Protein AF-A0A9W6G8D6-F1 (afdb_monomer_lite)

InterPro domains:
  IPR007278 Domain of unknown function DUF397 [PF04149] (17-72)

pLDDT: mean 77.34, std 16.33, range [37.31, 97.12]

Foldseek 3Di:
DDPPPPPPPPQQFPVQWDWDPVQPDDPPQFTWTWGDDPQKIWIFGPVADDPGHGDTDIDGVVVVVVVVVCVVVVNDD

Radius of gyration: 14.79 Å; chains: 1; bounding box: 28×46×35 Å

Organism: NCBI:txid256037

Sequence (77 aa):
MSDTFNSQTVSWGRQLFRKSSRSNGGSSGNCVAVAVHGDEVAVGDTKTPLADSYAHLRVSSADLGGLLAAIKAGTIA

Secondary structure (DSSP, 8-state):
-------------GGG-B--GGGGS-S----EEEEEETTEEEEEEEEEEETTEEEEEEEEHHHHHHHHHHHHTTS--

Structure (mmCIF, N/CA/C/O backbone):
data_AF-A0A9W6G8D6-F1
#
_entry.id   AF-A0A9W6G8D6-F1
#
loop_
_atom_site.group_PDB
_atom_site.id
_atom_site.type_symbol
_atom_site.label_atom_id
_atom_site.label_alt_id
_atom_site.label_comp_id
_atom_site.label_asym_id
_atom_site.label_entity_id
_atom_site.label_seq_id
_atom_site.pdbx_PDB_ins_code
_atom_site.Cartn_x
_atom_site.Cartn_y
_atom_site.Cartn_z
_atom_site.occupancy
_atom_site.B_iso_or_equiv
_atom_site.auth_seq_id
_atom_site.auth_comp_id
_atom_site.auth_asym_id
_atom_site.auth_atom_id
_atom_site.pdbx_PDB_model_num
ATOM 1 N N . MET A 1 1 ? -11.047 -28.958 1.082 1.00 37.31 1 MET A N 1
ATOM 2 C CA . MET A 1 1 ? -11.413 -27.922 0.099 1.00 37.31 1 MET A CA 1
ATOM 3 C C . MET A 1 1 ? -10.186 -27.060 -0.065 1.00 37.31 1 MET A C 1
ATOM 5 O O . MET A 1 1 ? -9.772 -26.425 0.892 1.00 37.31 1 MET A O 1
ATOM 9 N N . SER A 1 2 ? -9.506 -27.220 -1.192 1.00 44.00 2 SER A N 1
ATOM 10 C CA . SER A 1 2 ? -8.237 -26.565 -1.483 1.00 44.00 2 SER A CA 1
ATOM 11 C C . SER A 1 2 ? -8.572 -25.253 -2.176 1.00 44.00 2 SER A C 1
ATOM 13 O O . SER A 1 2 ? -8.962 -25.281 -3.341 1.00 44.00 2 SER A O 1
ATOM 15 N N . ASP A 1 3 ? -8.473 -24.128 -1.472 1.00 38.09 3 ASP A N 1
ATOM 16 C CA . ASP A 1 3 ? -8.592 -22.815 -2.103 1.00 38.09 3 ASP A CA 1
ATOM 17 C C . ASP A 1 3 ? -7.328 -22.570 -2.925 1.00 38.09 3 ASP A C 1
ATOM 19 O O . ASP A 1 3 ? -6.313 -22.045 -2.467 1.00 38.09 3 ASP A O 1
ATOM 23 N N . THR A 1 4 ? -7.366 -23.043 -4.167 1.00 41.94 4 THR A N 1
ATOM 24 C CA . THR A 1 4 ? -6.435 -22.627 -5.205 1.00 41.94 4 THR A CA 1
ATOM 25 C C . THR A 1 4 ? -6.726 -21.159 -5.483 1.00 41.94 4 THR A C 1
ATOM 27 O O . THR A 1 4 ? -7.571 -20.835 -6.316 1.00 41.94 4 THR A O 1
ATOM 30 N N . PHE A 1 5 ? -6.049 -20.260 -4.763 1.00 48.84 5 PHE A N 1
ATOM 31 C CA . PHE A 1 5 ? -5.971 -18.859 -5.154 1.00 48.84 5 PHE A CA 1
ATOM 32 C C . PHE A 1 5 ? -5.449 -18.826 -6.586 1.00 48.84 5 PHE A C 1
ATOM 34 O O . PHE A 1 5 ? -4.296 -19.158 -6.863 1.00 48.84 5 PHE A O 1
ATOM 41 N N . ASN A 1 6 ? -6.361 -18.517 -7.501 1.00 46.19 6 ASN A N 1
ATOM 42 C CA . ASN A 1 6 ? -6.110 -18.368 -8.916 1.00 46.19 6 ASN A CA 1
ATOM 43 C C . ASN A 1 6 ? -4.926 -17.410 -9.086 1.00 46.19 6 ASN A C 1
ATOM 45 O O . ASN A 1 6 ? -5.049 -16.210 -8.849 1.00 46.19 6 ASN A O 1
ATOM 49 N N . SER A 1 7 ? -3.769 -17.958 -9.460 1.00 48.84 7 SER A N 1
ATOM 50 C C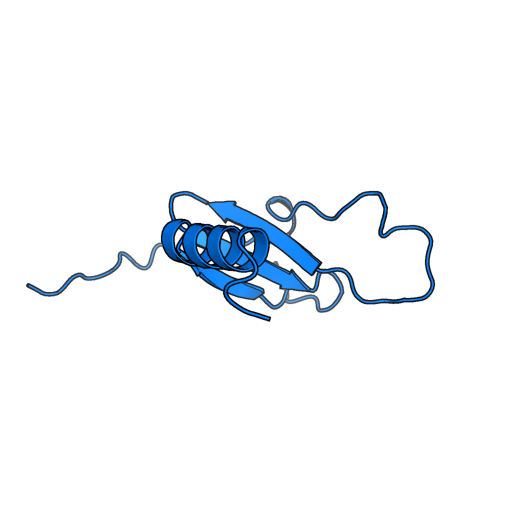A . SER A 1 7 ? -2.515 -17.240 -9.691 1.00 48.84 7 SER A CA 1
ATOM 51 C C . SER A 1 7 ? -2.581 -16.460 -11.012 1.00 48.84 7 SER A C 1
ATOM 53 O O . SER A 1 7 ? -1.699 -16.538 -11.862 1.00 48.84 7 SER A O 1
ATOM 55 N N . GLN A 1 8 ? -3.667 -15.716 -11.229 1.00 49.00 8 GLN A N 1
ATOM 56 C CA . GLN A 1 8 ? -3.652 -14.594 -12.153 1.00 49.00 8 GLN A CA 1
ATOM 57 C C . GLN A 1 8 ? -2.817 -13.532 -11.452 1.00 49.00 8 GLN A C 1
ATOM 59 O O . GLN A 1 8 ? -3.325 -12.734 -10.669 1.00 49.00 8 GLN A O 1
ATOM 64 N N . THR A 1 9 ? -1.502 -13.613 -11.635 1.00 59.19 9 THR A N 1
ATOM 65 C CA . THR A 1 9 ? -0.537 -12.687 -11.061 1.00 59.19 9 THR A CA 1
ATOM 66 C C . THR A 1 9 ? -0.949 -11.287 -11.484 1.00 59.19 9 THR A C 1
ATOM 68 O O . THR A 1 9 ? -0.741 -10.894 -12.631 1.00 59.19 9 THR A O 1
ATOM 71 N N . VAL A 1 10 ? -1.587 -10.542 -10.579 1.00 64.25 10 VAL A N 1
ATOM 72 C CA . VAL A 1 10 ? -1.845 -9.121 -10.782 1.00 64.25 10 VAL A CA 1
ATOM 73 C C . VAL A 1 10 ? -0.490 -8.508 -11.098 1.00 64.25 10 VAL A C 1
ATOM 75 O O . VAL A 1 10 ? 0.423 -8.529 -10.270 1.00 64.25 10 VAL A O 1
ATOM 78 N N . SER A 1 11 ? -0.324 -8.036 -12.331 1.00 74.38 11 SER A N 1
ATOM 79 C CA . SER A 1 11 ? 0.876 -7.301 -12.694 1.00 74.38 11 SER A CA 1
ATOM 80 C C . SER A 1 11 ? 0.789 -5.962 -11.979 1.00 74.38 11 SER A C 1
ATOM 82 O O . SER A 1 11 ? 0.019 -5.083 -12.370 1.00 74.38 11 SER A O 1
ATOM 84 N N . TRP A 1 12 ? 1.542 -5.824 -10.887 1.00 80.56 12 TRP A N 1
ATOM 85 C CA . TRP A 1 12 ? 1.660 -4.597 -10.101 1.00 80.56 12 TRP A CA 1
ATOM 86 C C . TRP A 1 12 ? 2.501 -3.565 -10.856 1.00 80.56 12 TRP A C 1
ATOM 88 O O . TRP A 1 12 ? 3.545 -3.113 -10.387 1.00 80.56 12 TRP A O 1
ATOM 98 N N . GLY A 1 13 ? 2.078 -3.225 -12.070 1.00 81.94 13 GLY A N 1
ATOM 99 C CA . GLY A 1 13 ? 2.757 -2.253 -12.907 1.00 81.94 13 GLY A CA 1
ATOM 100 C C . GLY A 1 13 ? 2.838 -0.902 -12.205 1.00 81.94 13 GLY A C 1
ATOM 101 O O . GLY A 1 13 ? 1.935 -0.514 -11.454 1.00 81.94 13 GLY A O 1
ATOM 102 N N . ARG A 1 14 ? 3.920 -0.157 -12.455 1.00 78.56 14 ARG A N 1
ATOM 103 C CA . ARG A 1 14 ? 4.172 1.152 -11.821 1.00 78.56 14 ARG A CA 1
ATOM 104 C C . ARG A 1 14 ? 2.989 2.119 -11.931 1.00 78.56 14 ARG A C 1
ATOM 106 O O . ARG A 1 14 ? 2.800 2.933 -11.036 1.00 78.56 14 ARG A O 1
ATOM 113 N N . GLN A 1 15 ? 2.189 2.013 -12.991 1.00 82.62 15 GLN A N 1
ATOM 114 C CA . GLN A 1 15 ? 0.998 2.830 -13.234 1.00 82.62 15 GLN A CA 1
ATOM 115 C C . GLN A 1 15 ? -0.119 2.651 -12.194 1.00 82.62 15 GLN A C 1
ATOM 117 O O . GLN A 1 15 ? -0.949 3.543 -12.040 1.00 82.62 15 GLN A O 1
ATOM 122 N N . LEU A 1 16 ? -0.156 1.518 -11.484 1.00 83.56 16 LEU A N 1
ATOM 123 C CA . LEU A 1 16 ? -1.141 1.267 -10.428 1.00 83.56 16 LEU A CA 1
ATOM 124 C C . LEU A 1 16 ? -0.759 1.955 -9.111 1.00 83.56 16 LEU A C 1
ATOM 126 O O . LEU A 1 16 ? -1.627 2.240 -8.286 1.00 83.56 16 LEU A O 1
ATOM 130 N N . PHE A 1 17 ? 0.530 2.240 -8.914 1.00 83.38 17 PHE A N 1
ATOM 131 C CA . PHE A 1 17 ? 1.026 2.865 -7.696 1.00 83.38 17 PHE A CA 1
ATOM 132 C C . PHE A 1 17 ? 0.794 4.368 -7.720 1.00 83.38 17 PHE A C 1
ATOM 134 O O . PHE A 1 17 ? 1.325 5.101 -8.557 1.00 83.38 17 PHE A O 1
ATOM 141 N N . ARG A 1 18 ? 0.051 4.854 -6.726 1.00 75.56 18 ARG A N 1
ATOM 142 C CA . ARG A 1 18 ? -0.119 6.290 -6.514 1.00 75.56 18 ARG A CA 1
ATOM 143 C C . ARG A 1 18 ? 0.946 6.798 -5.556 1.00 75.56 18 ARG A C 1
ATOM 145 O O . ARG A 1 18 ? 0.814 6.693 -4.339 1.00 75.56 18 ARG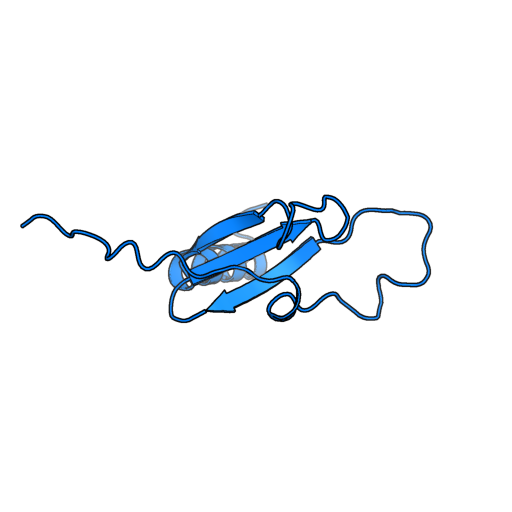 A O 1
ATOM 152 N N . LYS A 1 19 ? 2.011 7.371 -6.116 1.00 70.88 19 LYS A N 1
ATOM 153 C CA . LYS A 1 19 ? 3.005 8.125 -5.344 1.00 70.88 19 LYS A CA 1
ATOM 154 C C . LYS A 1 19 ? 2.409 9.470 -4.909 1.00 70.88 19 LYS A C 1
ATOM 156 O O . LYS A 1 19 ? 1.806 10.175 -5.716 1.00 70.88 19 LYS A O 1
ATOM 161 N N . SER A 1 20 ? 2.619 9.857 -3.651 1.00 67.69 20 S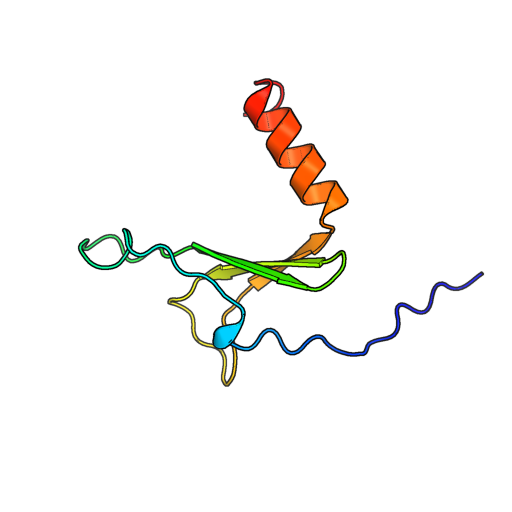ER A N 1
ATOM 162 C CA . SER A 1 20 ? 2.238 11.189 -3.161 1.00 67.69 20 SER A CA 1
ATOM 163 C C . SER A 1 20 ? 2.977 12.300 -3.918 1.00 67.69 20 SER A C 1
ATOM 165 O O . SER A 1 20 ? 4.202 12.261 -4.061 1.00 67.69 20 SER A O 1
ATOM 167 N N . SER A 1 21 ? 2.253 13.342 -4.342 1.00 67.19 21 SER A N 1
ATOM 168 C CA . SER A 1 21 ? 2.837 14.547 -4.956 1.00 67.19 21 SE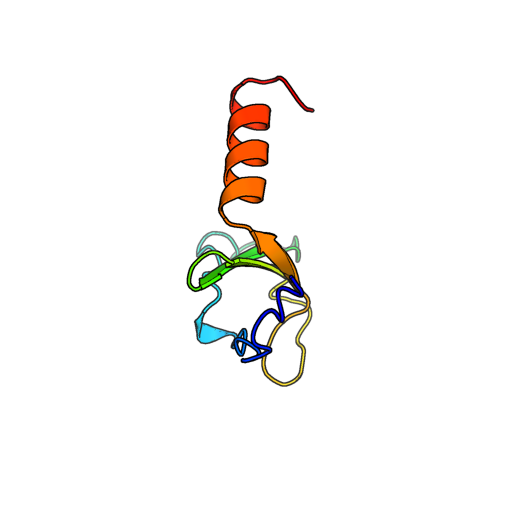R A CA 1
ATOM 169 C C . SER A 1 21 ? 3.716 15.347 -3.987 1.00 67.19 21 SER A C 1
ATOM 171 O O . SER A 1 21 ? 4.575 16.112 -4.421 1.00 67.19 21 SER A O 1
ATOM 173 N N . ARG A 1 22 ? 3.553 15.128 -2.673 1.00 63.28 22 ARG A N 1
ATOM 174 C CA . ARG A 1 22 ? 4.379 15.735 -1.616 1.00 63.28 22 ARG A CA 1
ATOM 175 C C . ARG A 1 22 ? 5.768 15.095 -1.496 1.00 63.28 22 ARG A C 1
ATOM 177 O O . ARG A 1 22 ? 6.624 15.633 -0.806 1.00 63.28 22 ARG A O 1
ATOM 184 N N . SER A 1 23 ? 6.019 13.987 -2.196 1.00 64.75 23 SER A N 1
ATOM 185 C CA . SER A 1 23 ? 7.287 13.240 -2.173 1.00 64.75 23 SER A CA 1
ATOM 186 C C . SER A 1 23 ? 8.210 13.583 -3.359 1.00 64.75 23 SER A C 1
ATOM 188 O O . SER A 1 23 ? 8.972 12.736 -3.834 1.00 64.75 23 SER A O 1
ATOM 190 N N . ASN A 1 24 ? 8.109 14.813 -3.879 1.00 62.97 24 ASN A N 1
ATOM 191 C CA . ASN A 1 24 ? 8.861 15.297 -5.047 1.00 62.97 24 ASN A CA 1
ATOM 192 C C . ASN A 1 24 ? 9.908 16.383 -4.724 1.00 62.97 24 ASN A C 1
ATOM 194 O O . ASN A 1 24 ? 10.636 16.780 -5.626 1.00 62.97 24 ASN A O 1
ATOM 198 N N . GLY A 1 25 ? 9.997 16.858 -3.475 1.00 58.03 25 GLY A N 1
ATOM 199 C CA . GLY A 1 25 ? 10.783 18.054 -3.126 1.00 58.03 25 GLY A CA 1
ATOM 200 C C . GLY A 1 25 ? 11.773 17.914 -1.964 1.00 58.03 25 GLY A C 1
ATOM 201 O O . GLY A 1 25 ? 12.224 18.932 -1.457 1.00 58.03 25 GLY A O 1
ATOM 202 N N . GLY A 1 26 ? 12.095 16.697 -1.508 1.00 59.09 26 GLY A N 1
ATOM 203 C CA . GLY A 1 26 ? 12.970 16.471 -0.347 1.00 59.09 26 GLY A CA 1
ATOM 204 C C . GLY A 1 26 ? 14.123 15.499 -0.616 1.00 59.09 26 GLY A C 1
ATOM 205 O O . GLY A 1 26 ? 14.016 14.629 -1.476 1.00 59.09 26 GLY A O 1
ATOM 206 N N . SER A 1 27 ? 15.214 15.645 0.147 1.00 55.78 27 SER A N 1
ATOM 207 C CA . SER A 1 27 ? 16.412 14.779 0.099 1.00 55.78 27 SER A CA 1
ATOM 208 C C . SER A 1 27 ? 16.205 13.408 0.774 1.00 55.78 27 SER A C 1
ATOM 210 O O . SER A 1 27 ? 16.994 12.484 0.592 1.00 55.78 27 SER A O 1
ATOM 212 N N . SER A 1 28 ? 15.126 13.234 1.547 1.00 57.03 28 SER A N 1
ATOM 213 C CA . SER A 1 28 ? 14.762 11.939 2.122 1.00 57.03 28 SER A CA 1
ATOM 214 C C . SER A 1 28 ? 14.171 11.035 1.035 1.00 57.03 28 SER A C 1
ATOM 216 O O . SER A 1 28 ? 13.025 11.176 0.615 1.00 57.03 28 SER A O 1
ATOM 218 N N . GLY A 1 29 ? 14.987 10.098 0.552 1.00 55.41 29 GLY A N 1
ATOM 219 C CA . GLY A 1 29 ? 14.681 9.220 -0.578 1.00 55.41 29 GLY A CA 1
ATOM 220 C C . GLY A 1 29 ? 13.549 8.209 -0.365 1.00 55.41 29 GLY A C 1
ATOM 221 O O . GLY A 1 29 ? 13.231 7.492 -1.299 1.00 55.41 29 GLY A O 1
ATOM 222 N N . ASN A 1 30 ? 12.899 8.145 0.794 1.00 62.50 30 ASN A N 1
ATOM 223 C CA . ASN A 1 30 ? 11.946 7.075 1.098 1.00 62.50 30 ASN A CA 1
ATOM 224 C C . ASN A 1 30 ? 10.554 7.424 0.548 1.00 62.50 30 ASN A C 1
ATOM 226 O O . ASN A 1 30 ? 9.874 8.306 1.073 1.00 62.50 30 ASN A O 1
ATOM 230 N N . CYS A 1 31 ? 10.122 6.756 -0.525 1.00 75.12 31 CYS A N 1
ATOM 231 C CA . CYS A 1 31 ? 8.826 7.003 -1.162 1.00 75.12 31 CYS A CA 1
ATOM 232 C C . CYS A 1 31 ? 7.979 5.727 -1.175 1.00 75.12 31 CYS A C 1
ATOM 234 O O . CYS A 1 31 ? 7.947 5.007 -2.176 1.00 75.12 31 CYS A O 1
ATOM 236 N N . VAL A 1 32 ? 7.254 5.491 -0.080 1.00 80.12 32 VAL A N 1
ATOM 237 C CA . VAL A 1 32 ? 6.241 4.432 -0.010 1.00 80.12 32 VAL A CA 1
ATOM 238 C C . VAL A 1 32 ? 5.034 4.830 -0.862 1.00 80.12 32 VAL A C 1
ATOM 240 O O . VAL A 1 32 ? 4.519 5.945 -0.745 1.00 80.12 32 VAL A O 1
ATOM 243 N N . ALA A 1 33 ?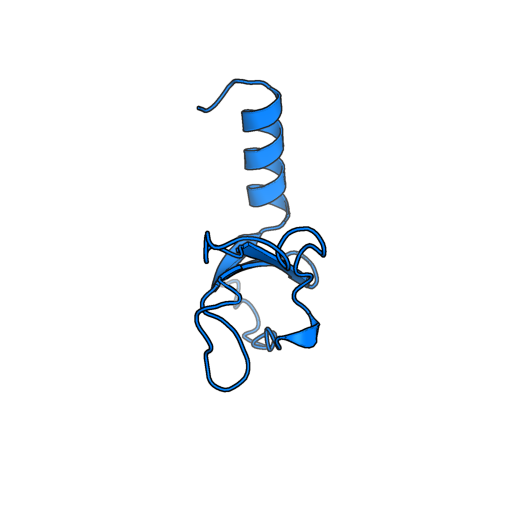 4.580 3.923 -1.719 1.00 83.94 33 ALA A N 1
ATOM 244 C CA . ALA A 1 33 ? 3.344 4.056 -2.476 1.00 83.94 33 ALA A CA 1
ATOM 245 C C . ALA A 1 33 ? 2.460 2.829 -2.290 1.00 83.94 33 ALA A C 1
ATOM 247 O O . ALA A 1 33 ? 2.927 1.742 -1.948 1.00 83.94 33 ALA A O 1
ATOM 248 N N . VAL A 1 34 ? 1.173 3.024 -2.556 1.00 87.56 34 VAL A N 1
ATOM 249 C CA . VAL A 1 34 ? 0.152 1.990 -2.423 1.00 87.56 34 VAL A CA 1
ATOM 250 C C . VAL A 1 34 ? -0.557 1.807 -3.762 1.00 87.56 34 VAL A C 1
ATOM 252 O O . VAL A 1 34 ? -0.840 2.787 -4.461 1.00 87.56 34 VAL A O 1
ATOM 255 N N . ALA A 1 35 ? -0.836 0.556 -4.108 1.00 88.88 35 ALA A N 1
ATOM 256 C CA . ALA A 1 35 ? -1.709 0.155 -5.201 1.00 88.88 35 ALA A CA 1
ATOM 257 C C . ALA A 1 35 ? -2.796 -0.775 -4.650 1.00 88.88 35 ALA A C 1
ATOM 259 O O . ALA A 1 35 ? -2.515 -1.621 -3.806 1.00 88.88 35 ALA A O 1
ATOM 260 N N . VAL A 1 36 ? -4.030 -0.622 -5.125 1.00 89.38 36 VAL A N 1
ATOM 261 C CA . VAL A 1 36 ? -5.173 -1.457 -4.725 1.00 89.38 36 VAL A CA 1
ATOM 262 C C . VAL A 1 36 ? -5.717 -2.144 -5.969 1.00 89.38 36 VAL A C 1
ATOM 264 O O . VAL A 1 36 ? -5.931 -1.482 -6.988 1.00 89.38 36 VAL A O 1
ATOM 267 N N . HIS A 1 37 ? -5.928 -3.455 -5.894 1.00 87.75 37 HIS A N 1
ATOM 268 C CA . HIS A 1 37 ? -6.503 -4.244 -6.977 1.00 87.75 37 HIS A CA 1
ATOM 269 C C . HIS A 1 37 ? -7.396 -5.347 -6.400 1.00 87.75 37 HIS A C 1
ATOM 271 O O . HIS A 1 37 ? -6.902 -6.297 -5.798 1.00 87.75 37 HIS A O 1
ATOM 277 N N . GLY A 1 38 ? -8.713 -5.213 -6.578 1.00 88.50 38 GLY A N 1
ATOM 278 C CA . GLY A 1 38 ? -9.677 -6.096 -5.915 1.00 88.50 38 GLY A CA 1
ATOM 279 C C . GLY A 1 38 ? -9.514 -6.045 -4.393 1.00 88.50 38 GLY A C 1
ATOM 280 O O . GLY A 1 38 ? -9.432 -4.959 -3.818 1.00 88.50 38 GLY A O 1
ATOM 281 N N . ASP A 1 39 ? -9.415 -7.219 -3.770 1.00 91.19 39 ASP A N 1
ATOM 282 C CA . ASP A 1 39 ? -9.240 -7.377 -2.320 1.00 91.19 39 ASP A CA 1
ATOM 283 C C . ASP A 1 39 ? -7.771 -7.396 -1.872 1.00 91.19 39 ASP A C 1
ATOM 285 O O . ASP A 1 39 ? -7.477 -7.654 -0.705 1.00 91.19 39 ASP A O 1
ATOM 289 N N . GLU A 1 40 ? -6.833 -7.106 -2.774 1.00 91.94 40 GLU A N 1
ATOM 290 C CA . GLU A 1 40 ? -5.409 -7.023 -2.460 1.00 91.94 40 GLU A CA 1
ATOM 291 C C . GLU A 1 40 ? -4.884 -5.588 -2.501 1.00 91.94 40 GLU A C 1
ATOM 293 O O . GLU A 1 40 ? -5.270 -4.754 -3.330 1.00 91.94 40 GLU A O 1
ATOM 298 N N . VAL A 1 41 ? -3.921 -5.327 -1.620 1.00 91.56 41 VAL A N 1
ATOM 299 C CA . VAL A 1 41 ? -3.174 -4.078 -1.544 1.00 91.56 41 VAL A CA 1
ATOM 300 C C . VAL A 1 41 ? -1.682 -4.373 -1.633 1.00 91.56 41 VAL A C 1
ATOM 302 O O . VAL A 1 41 ? -1.147 -5.178 -0.871 1.00 91.56 41 VAL A O 1
ATOM 305 N N . ALA A 1 42 ? -0.998 -3.690 -2.548 1.00 91.00 42 ALA A N 1
ATOM 306 C CA . ALA A 1 42 ? 0.454 -3.698 -2.644 1.00 91.00 42 ALA A CA 1
ATOM 307 C C . ALA A 1 42 ? 1.031 -2.408 -2.052 1.00 91.00 42 ALA A C 1
ATOM 309 O O . ALA A 1 42 ? 0.657 -1.305 -2.458 1.00 91.00 42 ALA A O 1
ATOM 310 N N . VAL A 1 43 ? 1.968 -2.547 -1.116 1.00 89.06 43 VAL A N 1
ATOM 311 C CA . VAL A 1 43 ? 2.711 -1.444 -0.491 1.00 89.06 43 VAL A CA 1
ATOM 312 C C . VAL A 1 43 ? 4.164 -1.555 -0.924 1.00 89.06 43 VAL A C 1
ATOM 314 O O . VAL A 1 43 ? 4.824 -2.537 -0.595 1.00 89.06 43 VAL A O 1
ATOM 317 N N . GLY A 1 44 ? 4.664 -0.580 -1.681 1.00 85.81 44 GLY A N 1
ATOM 318 C CA . GLY A 1 44 ? 5.984 -0.673 -2.306 1.00 85.81 44 GLY A CA 1
ATOM 319 C C . GLY A 1 44 ? 6.829 0.584 -2.204 1.00 85.81 44 GLY A C 1
ATOM 320 O O . GLY A 1 44 ? 6.307 1.691 -2.053 1.00 85.81 44 GLY A O 1
ATOM 321 N N . ASP A 1 45 ? 8.144 0.403 -2.322 1.00 80.62 45 ASP A N 1
ATOM 322 C CA . ASP A 1 45 ? 9.105 1.502 -2.422 1.00 80.62 45 ASP A CA 1
ATOM 323 C C . ASP A 1 45 ? 9.306 1.897 -3.888 1.00 80.62 45 ASP A C 1
ATOM 325 O O . ASP A 1 45 ? 9.963 1.208 -4.669 1.00 80.62 45 ASP A O 1
ATOM 329 N N . THR A 1 46 ? 8.775 3.063 -4.258 1.00 74.94 46 THR A N 1
ATOM 330 C CA . THR A 1 46 ? 8.863 3.597 -5.628 1.00 74.94 46 THR A CA 1
ATOM 331 C C . THR A 1 46 ? 10.276 3.992 -6.068 1.00 74.94 46 THR A C 1
ATOM 333 O O . THR A 1 46 ? 10.461 4.449 -7.199 1.00 74.94 46 THR A O 1
ATOM 336 N N . LYS A 1 47 ? 11.287 3.844 -5.205 1.00 73.81 47 LYS A N 1
ATOM 3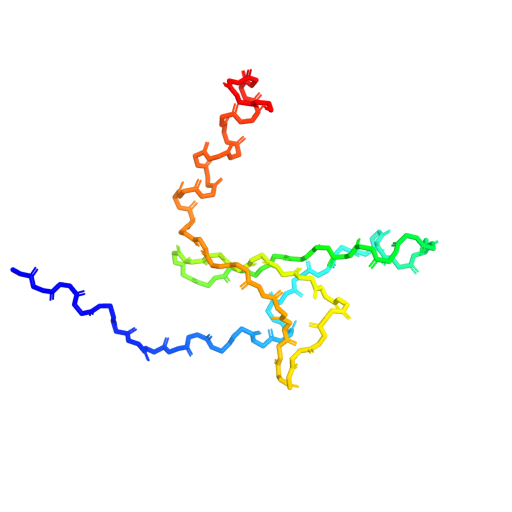37 C CA . LYS A 1 47 ? 12.700 4.070 -5.532 1.00 73.81 47 LYS A CA 1
ATOM 338 C C . LYS A 1 47 ? 13.497 2.798 -5.775 1.00 73.81 47 LYS A C 1
ATOM 340 O O . LYS A 1 47 ? 14.609 2.906 -6.285 1.00 73.81 47 LYS A O 1
ATOM 345 N N . THR A 1 48 ? 12.943 1.623 -5.482 1.00 76.19 48 THR A N 1
ATOM 346 C CA . THR A 1 48 ? 13.585 0.332 -5.756 1.00 76.19 48 THR A CA 1
ATOM 347 C C . THR A 1 48 ? 12.929 -0.307 -6.981 1.00 76.19 48 THR A C 1
ATOM 349 O O . THR A 1 48 ? 11.977 -1.081 -6.836 1.00 76.19 48 THR A O 1
ATOM 352 N N . PRO A 1 49 ? 13.366 0.044 -8.207 1.00 70.56 49 PRO A N 1
ATOM 353 C CA . PRO A 1 49 ? 12.758 -0.482 -9.417 1.00 70.56 49 PRO A CA 1
ATOM 354 C C . PRO A 1 49 ? 12.994 -1.988 -9.528 1.00 70.56 49 PRO A C 1
ATOM 356 O O . PRO A 1 49 ? 14.110 -2.478 -9.375 1.00 70.56 49 PRO A O 1
ATOM 359 N N . LEU A 1 50 ? 11.932 -2.700 -9.878 1.00 72.56 50 LEU A N 1
ATOM 360 C CA . LEU A 1 50 ? 12.001 -3.999 -10.535 1.00 72.56 50 LEU A CA 1
ATOM 361 C C . LEU A 1 50 ? 11.621 -3.775 -12.004 1.00 72.56 50 LEU A C 1
ATOM 363 O O . LEU A 1 50 ? 10.999 -2.752 -12.307 1.00 72.56 50 LEU A O 1
ATOM 367 N N . ALA A 1 51 ? 12.014 -4.684 -12.904 1.00 74.88 51 ALA A N 1
ATOM 368 C CA . ALA A 1 51 ? 11.898 -4.515 -14.362 1.00 74.88 51 ALA A CA 1
ATOM 369 C C . ALA A 1 51 ? 10.628 -3.743 -14.785 1.00 74.88 51 ALA A C 1
ATOM 371 O O . ALA A 1 51 ? 10.741 -2.636 -15.310 1.00 74.88 51 ALA A O 1
ATOM 372 N N . ASP A 1 52 ? 9.452 -4.221 -14.361 1.00 74.12 52 ASP A N 1
ATOM 373 C CA . ASP A 1 52 ? 8.153 -3.613 -14.690 1.00 74.12 52 ASP A CA 1
ATOM 374 C C . ASP A 1 52 ? 7.358 -3.109 -13.463 1.00 74.12 52 ASP A C 1
ATOM 376 O O . ASP A 1 52 ? 6.190 -2.733 -13.567 1.00 74.12 52 ASP A O 1
ATOM 380 N N . SER A 1 53 ? 7.974 -3.079 -12.275 1.00 76.31 53 SER A N 1
ATOM 381 C CA . SER A 1 53 ? 7.303 -2.785 -10.996 1.00 76.31 53 SER A CA 1
ATOM 382 C C . SER A 1 53 ? 8.261 -2.135 -9.977 1.00 76.31 53 SER A C 1
ATOM 384 O O . SER A 1 53 ? 9.285 -1.555 -10.339 1.00 76.31 53 SER A O 1
ATOM 386 N N . TYR A 1 54 ? 7.917 -2.220 -8.698 1.00 78.25 54 TYR A N 1
ATOM 387 C CA . TYR A 1 54 ? 8.729 -1.872 -7.539 1.00 78.25 54 TYR A CA 1
ATOM 388 C C . TYR A 1 54 ? 8.733 -3.046 -6.565 1.00 78.25 54 TYR A C 1
ATOM 390 O O . TYR A 1 54 ? 7.817 -3.865 -6.603 1.00 78.25 54 TYR A O 1
ATOM 398 N N . ALA A 1 55 ? 9.716 -3.138 -5.672 1.00 80.38 55 ALA A N 1
ATOM 399 C CA . ALA A 1 55 ? 9.618 -4.082 -4.560 1.00 80.38 55 ALA A CA 1
ATOM 400 C C . ALA A 1 55 ? 8.403 -3.720 -3.682 1.00 80.38 55 ALA A C 1
ATOM 402 O O . ALA A 1 55 ? 8.267 -2.565 -3.270 1.00 80.38 55 ALA A O 1
ATOM 403 N N . HIS A 1 56 ? 7.508 -4.681 -3.430 1.00 85.25 56 HIS A N 1
ATOM 404 C CA . HIS A 1 56 ? 6.270 -4.447 -2.686 1.00 85.25 56 HIS A CA 1
ATOM 405 C C . HIS A 1 56 ? 5.855 -5.639 -1.818 1.00 85.25 56 HIS A C 1
ATOM 407 O O . HIS A 1 56 ? 6.002 -6.798 -2.203 1.00 85.25 56 HIS A O 1
ATOM 413 N N . LEU A 1 57 ? 5.294 -5.329 -0.652 1.00 88.94 57 LEU A N 1
ATOM 414 C CA . LEU A 1 57 ? 4.569 -6.261 0.203 1.00 88.94 57 LEU A CA 1
ATOM 415 C C . LEU A 1 57 ? 3.112 -6.339 -0.268 1.00 88.94 57 LEU A C 1
ATOM 417 O O . LEU A 1 57 ? 2.507 -5.304 -0.549 1.00 88.94 57 LEU A O 1
ATOM 421 N N . ARG A 1 58 ? 2.544 -7.546 -0.320 1.00 90.44 58 ARG A N 1
ATOM 422 C CA . ARG A 1 58 ? 1.117 -7.775 -0.589 1.00 90.44 58 ARG A CA 1
ATOM 423 C C . ARG A 1 58 ? 0.396 -8.109 0.708 1.00 90.44 58 ARG A C 1
ATOM 425 O O . ARG A 1 58 ? 0.868 -8.949 1.470 1.00 90.44 58 ARG A O 1
ATOM 432 N N . VAL A 1 59 ? -0.738 -7.463 0.930 1.00 92.31 59 VAL A N 1
ATOM 433 C CA . VAL A 1 59 ? -1.643 -7.705 2.060 1.00 92.31 59 VAL A CA 1
ATOM 434 C C . VAL A 1 59 ? -3.085 -7.692 1.560 1.00 92.31 59 VAL A C 1
ATOM 436 O O . VAL A 1 59 ? -3.372 -7.088 0.524 1.00 92.31 59 VAL A O 1
ATOM 439 N N . SER A 1 60 ? -4.003 -8.334 2.283 1.00 94.00 60 SER A N 1
ATOM 440 C CA . SER A 1 60 ? -5.427 -8.183 1.980 1.00 94.00 60 SER A CA 1
ATOM 441 C C . SER A 1 60 ? -5.915 -6.781 2.372 1.00 94.00 60 SER A C 1
ATOM 443 O O . SER A 1 60 ? -5.374 -6.135 3.277 1.00 94.00 60 SER A O 1
ATOM 445 N N . SER A 1 61 ? -6.956 -6.295 1.699 1.00 92.00 61 SER A N 1
ATOM 446 C CA . SER A 1 61 ? -7.631 -5.042 2.051 1.00 92.00 61 SER A CA 1
ATOM 447 C C . SER A 1 61 ? -8.222 -5.094 3.466 1.00 92.00 61 SER A C 1
ATOM 449 O O . SER A 1 61 ? -8.180 -4.094 4.185 1.00 92.00 61 SER A O 1
ATOM 451 N N . ALA A 1 62 ? -8.706 -6.268 3.886 1.00 95.38 62 ALA A N 1
ATOM 452 C CA . ALA A 1 62 ? -9.236 -6.516 5.220 1.00 95.38 62 ALA A CA 1
ATOM 453 C C . ALA A 1 62 ? -8.154 -6.388 6.302 1.00 95.38 62 ALA A C 1
ATOM 455 O O . ALA A 1 62 ? -8.349 -5.654 7.272 1.00 95.38 62 ALA A O 1
ATOM 456 N N . ASP A 1 63 ? -6.995 -7.027 6.114 1.00 95.44 63 ASP A N 1
ATOM 457 C CA . ASP A 1 63 ? -5.893 -6.974 7.082 1.00 95.44 63 ASP A CA 1
ATOM 458 C C . ASP A 1 63 ? -5.321 -5.561 7.191 1.00 95.44 63 ASP A C 1
ATOM 460 O O . ASP A 1 63 ? -5.099 -5.055 8.294 1.00 95.44 63 ASP A O 1
ATOM 464 N N . LEU A 1 64 ? -5.134 -4.882 6.053 1.00 93.50 64 LEU A N 1
ATOM 465 C CA . LEU A 1 64 ? -4.684 -3.493 6.062 1.00 93.50 64 LEU A CA 1
ATOM 466 C C . LEU A 1 64 ? -5.706 -2.580 6.751 1.00 93.50 64 LEU A C 1
ATOM 468 O O . LEU A 1 64 ? -5.324 -1.710 7.533 1.00 93.50 64 LEU A O 1
ATOM 472 N N . GLY A 1 65 ? -7.000 -2.784 6.497 1.00 94.94 65 GLY A N 1
ATOM 473 C CA . GLY A 1 65 ? -8.075 -2.057 7.169 1.00 94.94 65 GLY A CA 1
ATOM 474 C C . GLY A 1 65 ? -8.059 -2.264 8.684 1.00 94.94 65 GLY A C 1
ATOM 475 O O . GLY A 1 65 ? -8.139 -1.289 9.434 1.00 94.94 65 GLY A O 1
ATOM 476 N N . GLY A 1 66 ? -7.885 -3.509 9.132 1.00 96.62 66 GLY A N 1
ATOM 477 C CA . GLY A 1 66 ? -7.752 -3.862 10.545 1.00 96.62 66 GLY A CA 1
ATOM 478 C C . GLY A 1 66 ? -6.556 -3.177 11.207 1.00 96.62 66 GLY A C 1
ATOM 479 O O . GLY A 1 66 ? -6.718 -2.530 12.242 1.00 96.62 66 GLY A O 1
ATOM 480 N N . LEU A 1 67 ? -5.379 -3.231 10.576 1.00 94.62 67 LEU A N 1
ATOM 481 C CA . LEU A 1 67 ? -4.172 -2.557 11.062 1.00 94.62 67 LEU A CA 1
ATOM 482 C C . LEU A 1 67 ? -4.381 -1.042 11.200 1.00 94.62 67 LEU A C 1
ATOM 484 O O . LEU A 1 67 ? -4.091 -0.465 12.248 1.00 94.62 67 LEU A O 1
ATOM 488 N N . LEU A 1 68 ? -4.908 -0.386 10.161 1.00 94.50 68 LEU A N 1
ATOM 489 C CA . LEU A 1 68 ? -5.136 1.062 10.172 1.00 94.50 68 LEU A CA 1
ATOM 490 C C . LEU A 1 68 ? -6.158 1.476 11.236 1.00 94.50 68 LEU A C 1
ATOM 492 O O . LEU A 1 68 ? -5.970 2.496 11.903 1.00 94.50 68 LEU A O 1
ATOM 496 N N . ALA A 1 69 ? -7.222 0.692 11.416 1.00 97.06 69 ALA A N 1
ATOM 497 C CA . ALA A 1 69 ? -8.207 0.926 12.465 1.00 97.06 69 ALA A CA 1
ATOM 498 C C . ALA A 1 69 ? -7.571 0.819 13.857 1.00 97.06 69 ALA A C 1
ATOM 500 O O . ALA A 1 69 ? -7.788 1.687 14.703 1.00 97.06 69 ALA A O 1
ATOM 501 N N . ALA A 1 70 ? -6.738 -0.198 14.070 1.00 97.12 70 ALA A N 1
ATOM 502 C CA . ALA A 1 70 ? -6.076 -0.443 15.340 1.00 97.12 70 ALA A CA 1
ATOM 503 C C . ALA A 1 70 ? -5.046 0.650 15.694 1.00 97.12 70 ALA A C 1
ATOM 505 O O . ALA A 1 70 ? -5.026 1.118 16.838 1.00 97.12 70 ALA A O 1
ATOM 506 N N . ILE A 1 71 ? -4.271 1.129 14.710 1.00 96.62 71 ILE A N 1
ATOM 507 C CA . ILE A 1 71 ? -3.382 2.299 14.848 1.00 96.62 71 ILE A CA 1
ATOM 508 C C . ILE A 1 71 ? -4.195 3.545 15.204 1.00 96.62 71 ILE A C 1
ATOM 510 O O . ILE A 1 71 ? -3.868 4.257 16.151 1.00 96.62 71 ILE A O 1
ATOM 514 N N . LYS A 1 72 ? -5.287 3.813 14.475 1.00 95.50 72 LYS A N 1
ATOM 515 C CA . LYS A 1 72 ? -6.132 4.993 14.713 1.00 95.50 72 LYS A CA 1
ATOM 516 C C . LYS A 1 72 ? -6.798 4.967 16.092 1.00 95.50 72 LYS A C 1
ATOM 518 O O . LYS A 1 72 ? -7.037 6.024 16.668 1.00 95.50 72 LYS A O 1
ATOM 523 N N . ALA A 1 73 ? -7.082 3.778 16.613 1.00 96.75 73 ALA A N 1
ATOM 524 C CA . ALA A 1 73 ? -7.595 3.573 17.961 1.00 96.75 73 ALA A CA 1
ATOM 525 C C . ALA A 1 73 ? -6.506 3.640 19.054 1.00 96.75 73 ALA A C 1
ATOM 527 O O . ALA A 1 73 ? -6.843 3.604 20.233 1.00 96.75 73 ALA A O 1
ATOM 528 N N . GLY A 1 74 ? -5.219 3.718 18.692 1.00 96.50 74 GLY A N 1
ATOM 529 C CA . GLY A 1 74 ? -4.100 3.713 19.642 1.00 96.50 74 GLY A CA 1
ATOM 530 C C . GLY A 1 74 ? -3.865 2.358 20.317 1.00 96.50 74 GLY A C 1
ATOM 531 O O . GLY A 1 74 ? -3.249 2.295 21.375 1.00 96.50 74 GLY A O 1
ATOM 532 N N . THR A 1 75 ? -4.381 1.276 19.731 1.00 96.62 75 THR A N 1
ATOM 533 C CA . THR A 1 75 ? -4.304 -0.082 20.307 1.00 96.62 75 THR A CA 1
ATOM 534 C C . THR A 1 75 ? -3.028 -0.829 19.929 1.00 96.62 75 THR A C 1
ATOM 536 O O . THR A 1 75 ? -2.689 -1.823 20.566 1.00 96.62 75 THR A O 1
ATOM 539 N N . ILE A 1 76 ? -2.318 -0.348 18.909 1.00 87.25 76 ILE A N 1
ATOM 540 C CA . ILE A 1 76 ? -1.028 -0.872 18.461 1.00 87.25 76 ILE A CA 1
ATOM 541 C C . ILE A 1 76 ? -0.137 0.335 18.151 1.00 87.25 76 ILE A C 1
ATOM 543 O O . ILE A 1 76 ? -0.601 1.273 17.493 1.00 87.25 76 ILE A O 1
ATOM 547 N N . ALA A 1 77 ? 1.100 0.313 18.655 1.00 66.81 77 ALA A N 1
ATOM 548 C CA . ALA A 1 77 ? 2.121 1.349 18.498 1.00 66.81 77 ALA A CA 1
ATOM 549 C C . ALA A 1 77 ? 3.460 0.717 18.108 1.00 66.81 77 ALA A C 1
ATOM 551 O O . ALA A 1 77 ? 3.794 -0.335 18.700 1.00 66.81 77 ALA A O 1
#